Protein AF-B4QRB3-F1 (afdb_monomer_lite)

Organism: Drosophila simulans (NCBI:txid7240)

Foldseek 3Di:
DDDPVVVVVDDDDPDLVVVCVVDPQCPDAVVSRHDHHPVVVVVVVVVVCVVCVVVVVVVVVDDDPCDVVVVVVVDPDPPCVVVPPPDPDDDDDDD

Secondary structure (DSSP, 8-state):
---HHHHTT----SSHHHHTTTS-GGGSBGGGTSSB-HHHHHHHHHHHHHHHHHHHHHTTS------GGGHHHHS--GGGGGGG-----------

InterPro domains:
  IPR001251 CRAL-TRIO lipid binding domain [PF00650] (1-34)
  IPR036865 CRAL-TRIO lipid binding domain superfamily [G3DSA:3.40.525.10] (1-28)
  IPR036865 CRAL-TRIO lipid binding domain superfamily [SSF52087] (1-64)

pLDDT: mean 77.41, std 15.71, range [48.12, 95.94]

Structure (mmCIF, N/CA/C/O backbone):
data_AF-B4QRB3-F1
#
_entry.id   AF-B4QRB3-F1
#
loop_
_atom_site.group_PDB
_atom_site.id
_atom_site.type_symbol
_atom_site.label_atom_id
_atom_site.label_alt_id
_atom_site.label_comp_id
_atom_site.label_asym_id
_atom_site.label_entity_id
_atom_site.label_seq_id
_atom_site.pdbx_PDB_ins_code
_atom_site.Cartn_x
_atom_site.Cartn_y
_atom_site.Cartn_z
_atom_site.occupancy
_atom_site.B_iso_or_equiv
_atom_site.auth_seq_id
_atom_site.auth_comp_id
_atom_site.auth_asym_id
_atom_site.auth_atom_id
_atom_site.pdbx_PDB_model_num
ATOM 1 N N . MET A 1 1 ? 20.007 -1.043 14.881 1.00 73.12 1 MET A N 1
ATOM 2 C CA . MET A 1 1 ? 19.210 -0.192 15.799 1.00 73.12 1 MET A CA 1
ATOM 3 C C . MET A 1 1 ? 18.437 0.818 14.961 1.00 73.12 1 MET A C 1
ATOM 5 O O . MET A 1 1 ? 19.021 1.347 14.025 1.00 73.12 1 MET A O 1
ATOM 9 N N . LEU A 1 2 ? 17.140 1.035 15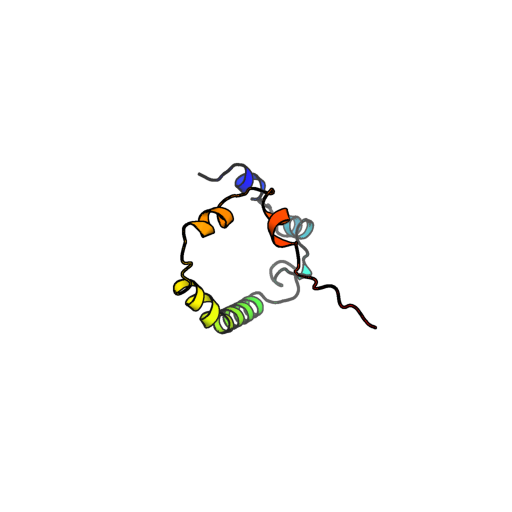.211 1.00 80.94 2 LEU A N 1
ATOM 10 C CA . LEU A 1 2 ? 16.330 1.962 14.401 1.00 80.94 2 LEU A CA 1
ATOM 11 C C . LEU A 1 2 ? 16.865 3.402 14.474 1.00 80.94 2 LEU A C 1
ATOM 13 O O . LEU A 1 2 ? 17.241 3.861 15.552 1.00 80.94 2 LEU A O 1
ATOM 17 N N . SER A 1 3 ? 16.822 4.126 13.352 1.00 91.75 3 SER A N 1
ATOM 18 C CA . SER A 1 3 ? 17.138 5.558 13.314 1.00 91.75 3 SER A CA 1
ATOM 19 C C . SER A 1 3 ? 16.078 6.387 14.044 1.00 91.75 3 SER A C 1
ATOM 21 O O . SER A 1 3 ? 14.901 6.019 14.084 1.00 91.75 3 SER A O 1
ATOM 23 N N . ASP A 1 4 ? 16.462 7.545 14.586 1.00 91.06 4 ASP A N 1
ATOM 24 C CA . ASP A 1 4 ? 15.533 8.400 15.343 1.00 91.06 4 ASP A CA 1
ATOM 25 C C . ASP A 1 4 ? 14.394 8.949 14.478 1.00 91.06 4 ASP A C 1
ATOM 27 O O . ASP A 1 4 ? 13.271 9.134 14.950 1.00 91.06 4 ASP A O 1
ATOM 31 N N . LYS A 1 5 ? 14.647 9.123 13.176 1.00 92.19 5 LYS A N 1
ATOM 32 C CA . LYS A 1 5 ? 13.616 9.467 12.191 1.00 92.19 5 LYS A CA 1
ATOM 33 C C . LYS A 1 5 ? 12.570 8.360 12.056 1.00 92.19 5 LYS A C 1
ATOM 35 O O . L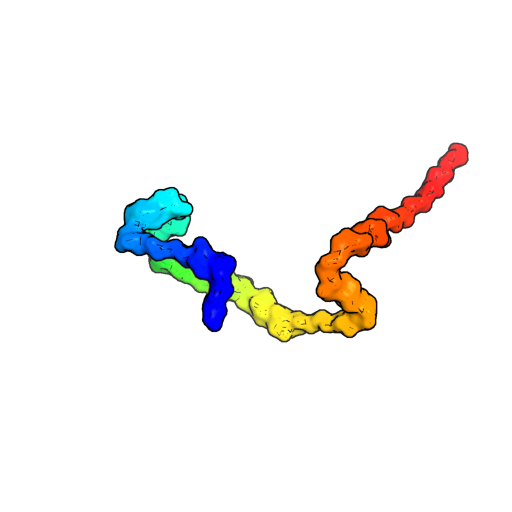YS A 1 5 ? 11.383 8.666 11.972 1.00 92.19 5 LYS A O 1
ATOM 40 N N . LEU A 1 6 ? 12.990 7.093 12.035 1.00 90.88 6 LEU A N 1
ATOM 41 C CA . LEU A 1 6 ? 12.074 5.961 11.908 1.00 90.88 6 LEU A CA 1
ATOM 42 C C . LEU A 1 6 ? 11.296 5.729 13.210 1.00 90.88 6 LEU A C 1
ATOM 44 O O . LEU A 1 6 ? 10.087 5.526 13.154 1.00 90.88 6 LEU A O 1
ATOM 48 N N . LYS A 1 7 ? 11.946 5.870 14.376 1.00 89.12 7 LYS A N 1
ATOM 49 C CA . LYS A 1 7 ? 11.283 5.777 15.690 1.00 89.12 7 LYS A CA 1
ATOM 50 C C . LYS A 1 7 ? 10.110 6.751 15.817 1.00 89.12 7 LYS A C 1
ATOM 52 O O . LYS A 1 7 ? 9.040 6.351 16.255 1.00 89.12 7 LYS A O 1
ATOM 57 N N . LYS A 1 8 ? 10.272 8.001 15.363 1.00 91.00 8 LYS A N 1
ATOM 58 C CA . LYS A 1 8 ? 9.203 9.022 15.388 1.00 91.00 8 LYS A CA 1
ATOM 59 C C . LYS A 1 8 ? 7.980 8.672 14.527 1.00 91.00 8 LYS A C 1
ATOM 61 O O . LYS A 1 8 ? 6.924 9.263 14.721 1.00 91.00 8 LYS A O 1
ATOM 66 N N . ARG A 1 9 ? 8.113 7.752 13.564 1.00 91.00 9 ARG A N 1
ATOM 67 C CA . ARG A 1 9 ? 7.027 7.335 12.656 1.00 91.00 9 ARG A CA 1
ATOM 68 C C . ARG A 1 9 ? 6.280 6.093 13.137 1.00 91.00 9 ARG A C 1
ATOM 70 O O . ARG A 1 9 ? 5.235 5.774 12.582 1.00 91.00 9 ARG A O 1
ATOM 77 N N . ILE A 1 10 ? 6.793 5.403 14.151 1.00 87.75 10 ILE A N 1
ATOM 78 C CA . ILE A 1 10 ? 6.113 4.263 14.760 1.00 87.75 10 ILE A CA 1
ATOM 79 C C . ILE A 1 10 ? 5.142 4.813 15.802 1.00 87.75 10 ILE A C 1
ATOM 81 O O . ILE A 1 10 ? 5.554 5.370 16.817 1.00 87.75 10 ILE A O 1
ATOM 85 N N . ILE A 1 11 ? 3.846 4.671 15.537 1.00 87.19 11 ILE A N 1
ATOM 86 C CA . ILE A 1 11 ? 2.784 5.118 16.439 1.00 87.19 11 ILE A CA 1
ATOM 87 C C . ILE A 1 11 ? 2.092 3.876 16.988 1.00 87.19 11 ILE A C 1
ATOM 89 O O . ILE A 1 11 ? 1.537 3.082 16.234 1.00 87.19 11 ILE A O 1
ATOM 93 N N . VAL A 1 12 ? 2.127 3.711 18.308 1.00 88.25 12 VAL A N 1
ATOM 94 C CA . VAL A 1 12 ? 1.443 2.614 18.997 1.00 88.25 12 VAL A CA 1
ATOM 95 C C . VAL A 1 12 ? 0.118 3.135 19.537 1.00 88.25 12 VAL A C 1
ATOM 97 O O . VAL A 1 12 ? 0.084 4.074 20.332 1.00 88.25 12 VAL A O 1
ATOM 100 N N . HIS A 1 13 ? -0.976 2.525 19.096 1.00 88.31 13 HIS A N 1
ATOM 101 C CA . HIS A 1 13 ? -2.325 2.845 19.550 1.00 88.31 13 HIS A CA 1
ATOM 102 C C . HIS A 1 13 ? -2.808 1.773 20.528 1.00 88.31 13 HIS A C 1
ATOM 104 O O . HIS A 1 13 ? -2.582 0.589 20.302 1.00 88.31 13 HIS A O 1
ATOM 110 N N . LYS A 1 14 ? -3.478 2.184 21.613 1.00 86.38 14 LYS A N 1
ATOM 111 C CA . LYS A 1 14 ? -4.013 1.245 22.614 1.00 86.38 14 LYS A CA 1
ATOM 112 C C . LYS A 1 14 ? -5.225 0.467 22.098 1.00 86.38 14 LYS A C 1
ATOM 114 O O . LYS A 1 14 ? -5.347 -0.709 22.395 1.00 86.38 14 LYS A O 1
ATOM 119 N N . ASN A 1 15 ? -6.089 1.132 21.327 1.00 85.19 15 ASN A N 1
ATOM 120 C CA . ASN A 1 15 ? -7.345 0.590 20.810 1.00 85.19 15 ASN A CA 1
ATOM 121 C C . ASN A 1 15 ? -7.559 1.022 19.353 1.00 85.19 15 ASN A C 1
ATOM 123 O O . ASN A 1 1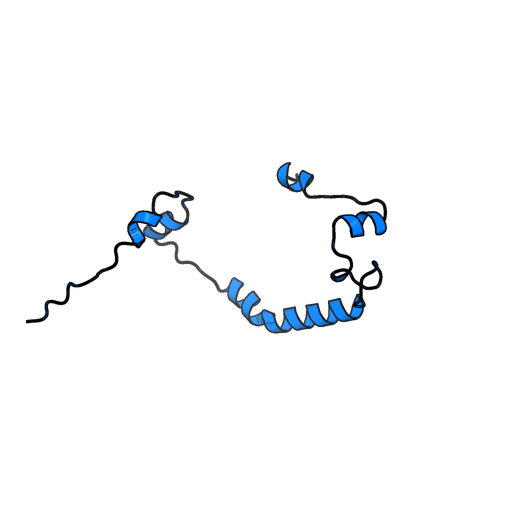5 ? -7.027 2.049 18.916 1.00 85.19 15 ASN A O 1
ATOM 127 N N . VAL A 1 16 ? -8.395 0.273 18.630 1.00 81.94 16 VAL A N 1
ATOM 128 C CA . VAL A 1 16 ? -8.730 0.520 17.215 1.00 81.94 16 VAL A CA 1
ATOM 129 C C . VAL A 1 16 ? -9.451 1.860 17.022 1.00 81.94 16 VAL A C 1
ATOM 131 O O . VAL A 1 16 ? -9.253 2.527 16.012 1.00 81.94 16 VAL A O 1
ATOM 134 N N . ASP A 1 17 ? -10.211 2.330 18.009 1.00 83.00 17 ASP A N 1
ATOM 135 C CA . ASP A 1 17 ? -10.914 3.617 17.904 1.00 83.00 17 ASP A CA 1
ATOM 136 C C . ASP A 1 17 ? -9.953 4.808 17.843 1.00 83.00 17 ASP A C 1
ATOM 138 O O . ASP A 1 17 ? -10.178 5.759 17.101 1.00 83.00 17 ASP A O 1
ATOM 142 N N . ILE A 1 18 ? -8.819 4.726 18.546 1.00 83.44 18 ILE A N 1
ATOM 143 C CA . ILE A 1 18 ? -7.772 5.754 18.482 1.00 83.44 18 ILE A CA 1
ATOM 144 C C . ILE A 1 18 ? -7.070 5.696 17.117 1.00 83.44 18 ILE A C 1
ATOM 146 O O . ILE A 1 18 ? -6.664 6.728 16.587 1.00 83.44 18 ILE A O 1
ATOM 150 N N . LEU A 1 19 ? -6.959 4.511 16.512 1.00 83.94 19 LEU A N 1
ATOM 151 C CA . LEU A 1 19 ? -6.384 4.344 15.177 1.00 83.94 19 LEU A CA 1
ATOM 152 C C . LEU A 1 19 ? -7.244 5.035 14.103 1.00 83.94 19 LEU A C 1
ATOM 154 O O . LEU A 1 19 ? -6.696 5.746 13.261 1.00 83.94 19 LEU A O 1
ATOM 158 N N . LYS A 1 20 ? -8.576 4.934 14.200 1.00 81.56 20 LYS A N 1
ATOM 159 C CA . LYS A 1 20 ? -9.538 5.604 13.298 1.00 81.56 20 LYS A CA 1
ATOM 160 C C . LYS A 1 20 ? -9.457 7.136 13.313 1.00 81.56 20 LYS A C 1
ATOM 162 O O . LYS A 1 20 ? -9.923 7.781 12.386 1.00 81.56 20 LYS A O 1
ATOM 167 N N . THR A 1 21 ? -8.867 7.740 14.349 1.00 84.12 21 THR A N 1
ATOM 168 C CA . THR A 1 21 ? -8.670 9.205 14.393 1.00 84.12 21 THR A CA 1
ATOM 169 C C . THR A 1 21 ? -7.498 9.679 13.536 1.00 84.12 21 THR A C 1
ATOM 171 O O . THR A 1 21 ? -7.447 10.844 13.153 1.00 84.12 21 THR A O 1
ATOM 174 N N . LYS A 1 22 ? -6.542 8.788 13.239 1.00 83.44 22 LYS A N 1
ATOM 175 C CA . LYS A 1 22 ? -5.368 9.091 12.408 1.00 83.44 22 LYS A CA 1
ATOM 176 C C . LYS A 1 22 ? -5.450 8.505 11.005 1.00 83.44 22 LYS A C 1
ATOM 178 O O . LYS A 1 22 ? -4.710 8.947 10.131 1.00 83.44 22 LYS A O 1
ATOM 183 N N . ILE A 1 23 ? -6.288 7.493 10.813 1.00 83.25 23 ILE A N 1
ATOM 184 C CA . ILE A 1 23 ? -6.432 6.756 9.563 1.00 83.25 23 ILE A CA 1
ATOM 185 C C . ILE A 1 23 ? -7.906 6.753 9.187 1.00 83.25 23 ILE A C 1
ATOM 187 O O . ILE A 1 23 ? -8.746 6.435 10.025 1.00 83.25 23 ILE A O 1
ATOM 191 N N . ASP A 1 24 ? -8.200 7.080 7.929 1.00 83.62 24 ASP A N 1
ATOM 192 C CA . ASP A 1 24 ? -9.557 7.028 7.392 1.00 83.62 24 ASP A CA 1
ATOM 193 C C . ASP A 1 24 ? -10.148 5.612 7.567 1.00 83.62 24 ASP A C 1
ATOM 195 O O . ASP A 1 24 ? -9.579 4.639 7.063 1.00 83.62 24 ASP A O 1
ATOM 199 N N . PRO A 1 25 ? -11.281 5.455 8.272 1.00 81.44 25 PRO A N 1
ATOM 200 C CA . PRO A 1 25 ? -11.926 4.159 8.438 1.00 81.44 25 PRO A CA 1
ATOM 201 C C . PRO A 1 25 ? -12.299 3.481 7.116 1.00 81.44 25 PRO A C 1
ATOM 203 O O . PRO A 1 25 ? -12.334 2.256 7.064 1.00 81.44 25 PRO A O 1
ATOM 206 N N . ALA A 1 26 ? -12.543 4.237 6.039 1.00 81.75 26 ALA A N 1
ATOM 207 C CA . ALA A 1 26 ? -12.958 3.678 4.753 1.00 81.75 26 ALA A CA 1
ATOM 208 C C . ALA A 1 26 ? -11.889 2.786 4.101 1.00 81.75 26 ALA A C 1
ATOM 210 O O . ALA A 1 26 ? -12.231 1.862 3.363 1.00 81.75 26 ALA A O 1
ATOM 211 N N . ILE A 1 27 ? -10.605 3.036 4.384 1.00 84.12 27 ILE A N 1
ATOM 212 C CA . ILE A 1 27 ? -9.503 2.215 3.862 1.00 84.12 27 ILE A CA 1
ATOM 213 C C . ILE A 1 27 ? -9.210 0.992 4.733 1.00 84.12 27 ILE A C 1
ATOM 215 O O . ILE A 1 27 ? -8.421 0.130 4.341 1.00 84.12 27 ILE A O 1
ATOM 219 N N . LEU A 1 28 ? -9.799 0.930 5.930 1.00 84.75 28 LEU A N 1
ATOM 220 C CA . LEU A 1 28 ? -9.610 -0.188 6.836 1.00 84.75 28 LEU A CA 1
ATOM 221 C C . LEU A 1 28 ? -10.484 -1.374 6.414 1.00 84.75 28 LEU A C 1
ATOM 223 O O . LEU A 1 28 ? -11.545 -1.209 5.808 1.00 84.75 28 LEU A O 1
ATOM 227 N N . PRO A 1 29 ? -10.078 -2.592 6.780 1.00 87.69 29 PRO A N 1
ATOM 228 C CA . PRO A 1 29 ? -10.964 -3.731 6.674 1.00 87.69 29 PRO A CA 1
ATOM 229 C C . PRO A 1 29 ? -12.177 -3.622 7.607 1.00 87.69 29 PRO A C 1
ATOM 231 O O . PRO A 1 29 ? -12.150 -2.924 8.628 1.00 87.69 29 PRO A O 1
ATOM 234 N N . LYS A 1 30 ? -13.234 -4.367 7.291 1.00 86.62 30 LYS A N 1
ATOM 235 C CA . LYS A 1 30 ? -14.500 -4.409 8.034 1.00 86.62 30 LYS A CA 1
ATOM 236 C C . LYS A 1 30 ? -14.307 -4.725 9.518 1.00 86.62 30 LYS A C 1
ATOM 238 O O . LYS A 1 30 ? -14.919 -4.105 10.380 1.00 86.62 30 LYS A O 1
ATOM 243 N N . GLU A 1 31 ? -13.395 -5.634 9.818 1.00 84.31 31 GLU A N 1
ATOM 244 C CA . GLU A 1 31 ? -13.023 -6.105 11.150 1.00 84.31 31 GLU A CA 1
ATOM 245 C C . GLU A 1 31 ? -12.407 -4.993 12.018 1.00 84.31 31 GLU A C 1
ATOM 247 O O . GLU A 1 31 ? -12.455 -5.061 13.244 1.00 84.31 31 GLU A O 1
ATOM 252 N N . TYR A 1 32 ? -11.887 -3.933 11.393 1.00 82.31 32 TYR A N 1
ATOM 253 C CA . TYR A 1 32 ? -11.331 -2.755 12.062 1.00 82.31 32 TYR A CA 1
ATOM 254 C C . TYR A 1 32 ? -12.214 -1.506 11.911 1.00 82.31 32 TYR A C 1
ATOM 256 O O . TYR A 1 32 ? -11.823 -0.415 12.328 1.00 82.31 32 TYR A O 1
ATOM 264 N N . GLY A 1 33 ? -13.432 -1.660 11.383 1.00 80.25 33 GLY A N 1
ATOM 265 C CA . GLY A 1 33 ? -14.425 -0.594 11.251 1.00 80.25 33 GLY A CA 1
ATOM 266 C C . GLY A 1 33 ? -14.471 0.101 9.893 1.00 80.25 33 GLY A C 1
ATOM 267 O O . GLY A 1 33 ? -15.011 1.202 9.824 1.00 80.25 33 GLY A O 1
ATOM 268 N N . GLY A 1 34 ? -13.922 -0.516 8.845 1.00 84.62 34 GLY A N 1
ATOM 269 C CA . G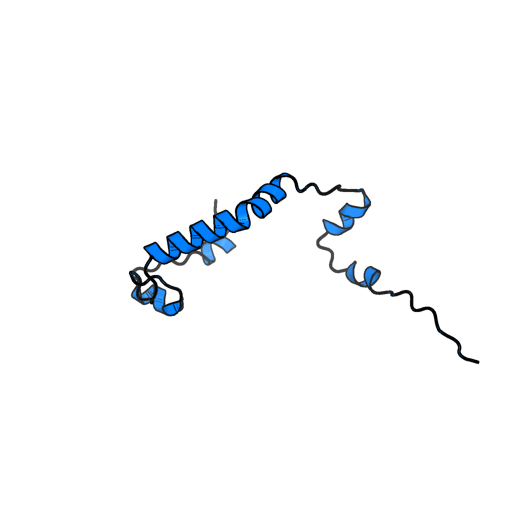LY A 1 34 ? -14.177 -0.107 7.466 1.00 84.62 34 GLY A CA 1
ATOM 270 C C . GLY A 1 34 ? -15.279 -0.920 6.793 1.00 84.62 34 GLY A C 1
ATOM 271 O O . GLY A 1 34 ? -16.185 -1.437 7.450 1.00 84.62 34 GLY A O 1
ATOM 272 N N . THR A 1 35 ? -15.224 -1.023 5.466 1.00 83.38 35 THR A N 1
ATOM 273 C CA . THR A 1 35 ? -16.335 -1.559 4.657 1.00 83.38 35 THR A CA 1
ATOM 274 C C . THR A 1 35 ? -16.038 -2.917 4.024 1.00 83.38 35 THR A C 1
ATOM 276 O O . THR A 1 35 ? -16.940 -3.749 3.920 1.00 83.38 35 THR A O 1
ATOM 279 N N . VAL A 1 36 ? -14.785 -3.171 3.634 1.00 84.31 36 VAL A N 1
ATOM 280 C CA . VAL A 1 36 ? -14.387 -4.371 2.879 1.00 84.31 36 VAL A CA 1
ATOM 281 C C . VAL A 1 36 ? -13.842 -5.453 3.820 1.00 84.31 36 VAL A C 1
ATOM 283 O O . VAL A 1 36 ? -12.977 -5.145 4.637 1.00 84.31 36 VAL A O 1
ATOM 286 N N . PRO A 1 37 ? -14.291 -6.717 3.733 1.00 88.31 37 PRO A N 1
ATOM 287 C CA . PRO A 1 37 ? -13.735 -7.811 4.535 1.00 88.31 37 PRO A CA 1
ATOM 288 C C . PRO A 1 37 ? -12.230 -8.026 4.310 1.00 88.31 37 PRO A C 1
ATOM 290 O O . PRO A 1 37 ? -11.740 -7.906 3.182 1.00 88.31 37 PRO A O 1
ATOM 293 N N . ILE A 1 38 ? -11.493 -8.431 5.355 1.00 88.25 38 ILE A N 1
ATOM 294 C CA . ILE A 1 38 ? -10.052 -8.750 5.242 1.00 88.25 38 ILE A CA 1
ATOM 295 C C . ILE A 1 38 ? -9.794 -9.805 4.158 1.00 88.25 38 ILE A C 1
ATOM 297 O O . ILE A 1 38 ? -8.842 -9.679 3.386 1.00 88.25 38 ILE A O 1
ATOM 301 N N . ALA A 1 39 ? -10.630 -10.844 4.090 1.00 89.31 39 ALA A N 1
ATOM 302 C CA . ALA A 1 39 ? -10.457 -11.948 3.147 1.00 89.31 39 ALA A CA 1
ATOM 303 C C . ALA A 1 39 ? -10.443 -11.468 1.686 1.00 89.31 39 ALA A C 1
ATOM 305 O O . ALA A 1 39 ? -9.565 -11.864 0.913 1.00 89.31 39 ALA A O 1
ATOM 306 N N . ASP A 1 40 ? -11.353 -10.556 1.339 1.00 88.94 40 ASP A N 1
ATOM 307 C CA . ASP A 1 40 ? -11.466 -9.996 -0.007 1.00 88.94 40 ASP A CA 1
ATOM 308 C C . ASP A 1 40 ? -10.274 -9.094 -0.329 1.00 88.94 40 ASP A C 1
ATOM 310 O O . ASP A 1 40 ? -9.711 -9.169 -1.423 1.00 88.94 40 ASP A O 1
ATOM 314 N N . MET A 1 41 ? -9.822 -8.295 0.643 1.00 88.50 41 MET A N 1
ATOM 315 C CA . MET A 1 41 ? -8.636 -7.452 0.488 1.00 88.50 41 MET A CA 1
ATOM 316 C C . MET A 1 41 ? -7.375 -8.296 0.243 1.00 88.50 41 MET A C 1
ATOM 318 O O . MET A 1 41 ? -6.568 -7.975 -0.632 1.00 88.50 41 MET A O 1
ATOM 322 N N . ILE A 1 42 ? -7.224 -9.417 0.959 1.00 91.19 42 ILE A N 1
ATOM 323 C CA . ILE A 1 42 ? -6.117 -10.364 0.764 1.00 91.19 42 ILE A CA 1
ATOM 324 C C . ILE A 1 42 ? -6.200 -11.026 -0.614 1.00 91.19 42 ILE A C 1
ATOM 326 O O . ILE A 1 42 ? -5.178 -11.149 -1.293 1.00 91.19 42 ILE A O 1
ATOM 330 N N . ALA A 1 43 ? -7.388 -11.460 -1.039 1.00 93.75 43 ALA A N 1
ATOM 331 C CA . ALA A 1 43 ? -7.582 -12.084 -2.345 1.00 93.75 43 ALA A CA 1
ATOM 332 C C . ALA A 1 43 ? -7.215 -11.120 -3.487 1.00 93.75 43 ALA A C 1
ATOM 334 O O . ALA A 1 43 ? -6.414 -11.470 -4.358 1.00 93.75 43 ALA A O 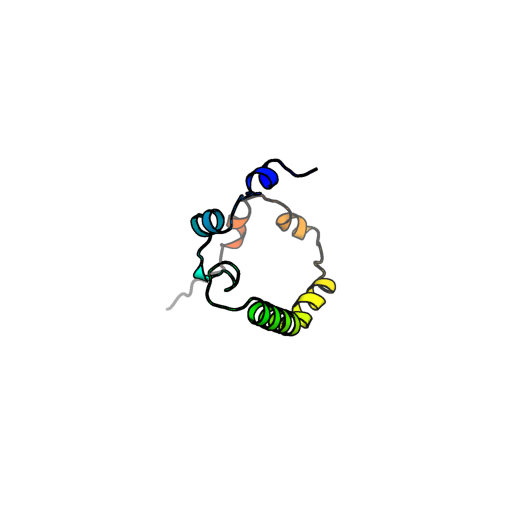1
ATOM 335 N N . GLN A 1 44 ? -7.707 -9.878 -3.428 1.00 92.44 44 GLN A N 1
ATOM 336 C CA . GLN A 1 44 ? -7.372 -8.827 -4.392 1.00 92.44 44 GLN A CA 1
ATOM 337 C C . GLN A 1 44 ? -5.874 -8.504 -4.387 1.00 92.44 44 GLN A C 1
ATOM 339 O O . GLN A 1 44 ? -5.260 -8.353 -5.445 1.00 92.44 44 GLN A O 1
ATOM 344 N N . PHE A 1 45 ? -5.252 -8.442 -3.207 1.00 93.19 45 PHE A N 1
ATOM 345 C CA . PHE A 1 45 ? -3.818 -8.198 -3.096 1.00 93.19 45 PHE A CA 1
ATOM 346 C C . PHE A 1 45 ? -2.993 -9.323 -3.734 1.00 93.19 45 PHE A C 1
ATOM 348 O O . PHE A 1 45 ? -2.069 -9.048 -4.500 1.00 93.19 45 PHE A O 1
ATOM 355 N N . LYS A 1 46 ? -3.361 -10.591 -3.503 1.00 94.50 46 LYS A N 1
ATOM 356 C CA . LYS A 1 46 ? -2.725 -11.748 -4.154 1.00 94.50 46 LYS A CA 1
ATOM 357 C C . LYS A 1 46 ? -2.856 -11.684 -5.675 1.00 94.50 46 LYS A C 1
ATOM 359 O O . LYS A 1 46 ? -1.865 -11.890 -6.372 1.00 94.50 46 LYS A O 1
ATOM 364 N N . GLN A 1 47 ? -4.038 -11.350 -6.188 1.00 95.88 47 GLN A N 1
ATOM 365 C CA . GLN A 1 47 ? -4.257 -11.193 -7.626 1.00 95.88 47 GLN A CA 1
ATOM 366 C C . GLN A 1 47 ? -3.385 -10.071 -8.211 1.00 95.88 47 GLN A C 1
ATOM 368 O O . GLN A 1 47 ? -2.728 -10.265 -9.234 1.00 95.88 47 GLN A O 1
ATOM 373 N N . LYS A 1 48 ? -3.303 -8.920 -7.533 1.00 94.44 48 LYS A N 1
ATOM 374 C CA . LYS A 1 48 ? -2.437 -7.802 -7.937 1.00 94.44 48 LYS A CA 1
ATOM 375 C C . LYS A 1 48 ? -0.960 -8.204 -7.965 1.00 94.44 48 LYS A C 1
ATOM 377 O O . LYS A 1 48 ? -0.246 -7.836 -8.897 1.00 94.44 48 LYS A O 1
ATOM 382 N N . LEU A 1 49 ? -0.500 -8.977 -6.979 1.00 93.94 49 LEU A N 1
ATOM 383 C CA . LEU A 1 49 ? 0.867 -9.505 -6.954 1.00 93.94 49 LEU A CA 1
ATOM 384 C C . LEU A 1 49 ? 1.131 -10.471 -8.111 1.00 93.94 49 LEU A C 1
ATOM 386 O O . LEU A 1 49 ? 2.182 -10.384 -8.737 1.00 93.94 49 LEU A O 1
ATOM 390 N N . GLN A 1 50 ? 0.184 -11.353 -8.432 1.00 95.19 50 GLN A N 1
ATOM 391 C CA . GLN A 1 50 ? 0.310 -12.256 -9.578 1.00 95.19 50 GLN A CA 1
ATOM 392 C C . GLN A 1 50 ? 0.414 -11.482 -10.897 1.00 95.19 50 GLN A C 1
ATOM 394 O O . GLN A 1 50 ? 1.311 -11.755 -11.689 1.00 95.19 50 GLN A O 1
ATOM 399 N N . GLN A 1 51 ? -0.429 -10.464 -11.097 1.00 95.94 51 GLN A N 1
ATOM 400 C CA . GLN A 1 51 ? -0.383 -9.601 -12.284 1.00 95.94 51 GLN A CA 1
ATOM 401 C C . GLN A 1 51 ? 0.942 -8.839 -12.412 1.00 95.94 51 GLN A C 1
ATOM 403 O O . GLN A 1 51 ? 1.433 -8.621 -13.516 1.00 95.94 51 GLN A O 1
ATOM 408 N N . ARG A 1 52 ? 1.536 -8.424 -11.286 1.00 93.31 52 ARG A N 1
ATOM 409 C CA . ARG A 1 52 ? 2.808 -7.686 -11.258 1.00 93.31 52 ARG A CA 1
ATOM 410 C C . ARG A 1 52 ? 4.038 -8.584 -11.168 1.00 93.31 52 ARG A C 1
ATOM 412 O O . ARG A 1 52 ? 5.146 -8.061 -11.223 1.00 93.31 52 ARG A O 1
ATOM 419 N N . ARG A 1 53 ? 3.873 -9.907 -11.076 1.00 93.50 53 ARG A N 1
ATOM 420 C CA . ARG A 1 53 ? 4.975 -10.859 -10.889 1.00 93.50 53 ARG A CA 1
ATOM 421 C C . ARG A 1 53 ? 6.065 -10.696 -11.944 1.00 93.50 53 ARG A C 1
ATOM 423 O O . ARG A 1 53 ? 7.230 -10.642 -11.581 1.00 93.50 53 ARG A O 1
ATOM 430 N N . ALA A 1 54 ? 5.687 -10.583 -13.216 1.00 92.81 54 ALA A N 1
ATOM 431 C CA . ALA A 1 54 ? 6.647 -10.410 -14.305 1.00 92.81 54 ALA A CA 1
ATOM 432 C C . ALA A 1 54 ? 7.471 -9.122 -14.149 1.00 92.81 54 ALA A C 1
ATOM 434 O O . ALA A 1 54 ? 8.685 -9.158 -14.284 1.00 92.81 54 ALA A O 1
ATOM 435 N N . ALA A 1 55 ? 6.825 -8.007 -13.791 1.00 91.62 55 ALA A N 1
ATOM 436 C CA . ALA A 1 55 ? 7.512 -6.738 -13.559 1.00 91.62 55 ALA A CA 1
ATOM 437 C C . ALA A 1 55 ? 8.449 -6.797 -12.346 1.00 91.62 55 ALA A C 1
ATOM 439 O O . ALA A 1 55 ? 9.519 -6.212 -12.391 1.00 91.62 55 ALA A O 1
ATOM 440 N N . ILE A 1 56 ? 8.056 -7.501 -11.279 1.00 92.50 56 ILE A N 1
ATOM 441 C CA . ILE A 1 56 ? 8.905 -7.689 -10.095 1.00 92.50 56 ILE A CA 1
ATOM 442 C C . ILE A 1 56 ? 10.128 -8.545 -10.443 1.00 92.50 56 ILE A C 1
ATOM 444 O O . ILE A 1 56 ? 11.227 -8.168 -10.072 1.00 92.50 56 ILE A O 1
ATOM 448 N N . LEU A 1 57 ? 9.954 -9.647 -11.180 1.00 93.25 57 LEU A N 1
ATOM 449 C CA . LEU A 1 57 ? 11.073 -10.497 -11.609 1.00 93.25 57 LEU A CA 1
ATOM 450 C C . LEU A 1 57 ? 12.019 -9.764 -12.566 1.00 93.25 57 LEU A C 1
ATOM 452 O O . LEU A 1 57 ? 13.226 -9.910 -12.458 1.00 93.25 57 LEU A O 1
ATOM 456 N N . ALA A 1 58 ? 11.490 -8.915 -13.448 1.00 91.25 58 ALA A N 1
ATOM 457 C CA . ALA A 1 58 ? 12.315 -8.099 -14.335 1.00 91.25 58 ALA A CA 1
ATOM 458 C C . ALA A 1 58 ? 13.210 -7.090 -13.586 1.00 91.25 58 ALA A C 1
ATOM 460 O O . ALA A 1 58 ? 14.180 -6.608 -14.164 1.00 91.25 58 ALA A O 1
ATOM 461 N N . LEU A 1 59 ? 12.908 -6.759 -12.320 1.00 89.88 59 LEU A N 1
ATOM 462 C CA . LEU A 1 59 ? 13.800 -5.937 -11.493 1.00 89.88 59 LEU A CA 1
ATOM 463 C C . LEU A 1 59 ? 15.079 -6.687 -11.104 1.00 89.88 59 LEU A C 1
ATOM 465 O O . LEU A 1 59 ? 16.091 -6.030 -10.886 1.00 89.88 59 LEU A O 1
ATOM 469 N N . ASP A 1 60 ? 15.050 -8.022 -11.041 1.00 88.69 60 ASP A N 1
ATOM 470 C CA . ASP A 1 60 ? 16.242 -8.828 -10.747 1.00 88.69 60 ASP A CA 1
ATOM 471 C C . ASP A 1 60 ? 17.229 -8.798 -11.927 1.00 88.69 60 ASP A C 1
ATOM 473 O O . ASP A 1 60 ? 18.442 -8.776 -11.728 1.00 88.69 60 ASP A O 1
ATOM 477 N N . ASP A 1 61 ? 16.702 -8.721 -13.152 1.00 86.00 61 ASP A N 1
ATOM 478 C CA . ASP A 1 61 ? 17.486 -8.619 -14.389 1.00 86.00 61 ASP A CA 1
ATOM 479 C C . ASP A 1 61 ? 17.897 -7.168 -14.719 1.00 86.00 61 ASP A C 1
ATOM 481 O O . ASP A 1 61 ? 18.634 -6.917 -15.677 1.00 86.00 61 ASP A O 1
ATOM 485 N N . MET A 1 62 ? 17.413 -6.183 -13.952 1.00 84.00 62 MET A N 1
ATOM 486 C CA . MET A 1 62 ? 17.693 -4.772 -14.194 1.00 84.00 62 MET A CA 1
ATOM 487 C C . MET A 1 62 ? 19.134 -4.436 -13.796 1.00 84.00 62 MET A C 1
ATOM 489 O O . MET A 1 62 ? 19.446 -4.202 -12.630 1.00 84.00 62 MET A O 1
ATOM 493 N N . GLN A 1 63 ? 20.006 -4.337 -14.795 1.00 81.31 63 GLN A N 1
ATOM 494 C CA . GLN A 1 63 ? 21.371 -3.845 -14.641 1.00 81.31 63 GLN A CA 1
ATOM 495 C C . GLN A 1 63 ? 21.498 -2.410 -15.159 1.00 81.31 63 GLN A C 1
ATOM 497 O O . GLN A 1 63 ? 20.992 -2.066 -16.227 1.00 81.31 63 GLN A O 1
ATOM 502 N N . ILE A 1 64 ? 22.193 -1.570 -14.395 1.00 78.38 64 ILE A N 1
ATOM 503 C CA . ILE A 1 64 ? 22.578 -0.224 -14.820 1.00 78.38 64 ILE A CA 1
ATOM 504 C C . ILE A 1 64 ? 24.071 -0.270 -15.115 1.00 78.38 64 ILE A C 1
ATOM 506 O O . ILE A 1 64 ? 24.875 -0.535 -14.220 1.00 78.38 64 ILE A O 1
ATOM 510 N N . GLU A 1 65 ? 24.445 -0.011 -16.365 1.00 74.06 65 GLU A N 1
ATOM 511 C CA . GLU A 1 65 ? 25.846 0.193 -16.711 1.00 74.06 65 GLU A CA 1
ATOM 512 C C . GLU A 1 65 ? 26.303 1.531 -16.133 1.00 74.06 65 GLU A C 1
ATOM 514 O O . GLU A 1 65 ? 25.941 2.606 -16.613 1.00 74.06 65 GLU A O 1
ATOM 519 N N . VAL A 1 66 ? 27.091 1.467 -15.062 1.00 71.38 66 VAL A N 1
ATOM 520 C CA . VAL A 1 66 ? 27.709 2.655 -14.476 1.00 71.38 66 VAL A CA 1
ATOM 521 C C . VAL A 1 66 ? 28.919 3.020 -15.334 1.00 71.38 66 VAL A C 1
ATOM 523 O O . VAL A 1 66 ? 30.044 2.591 -15.080 1.00 71.38 66 VAL A O 1
ATOM 526 N N . THR A 1 67 ? 28.686 3.784 -16.400 1.00 71.25 67 THR A N 1
ATOM 527 C CA . THR A 1 67 ? 29.764 4.444 -17.144 1.00 71.25 67 THR A CA 1
ATOM 528 C C . THR A 1 67 ? 30.383 5.549 -16.286 1.00 71.25 67 THR A C 1
ATOM 530 O O . THR A 1 67 ? 29.794 6.003 -15.305 1.00 71.25 67 THR A O 1
ATOM 533 N N . LYS A 1 68 ? 31.595 6.004 -16.626 1.00 61.53 68 LYS A N 1
ATOM 534 C CA . LYS A 1 68 ? 32.277 7.076 -15.873 1.00 61.53 68 LYS A CA 1
ATOM 535 C C . LYS A 1 68 ? 31.446 8.369 -15.794 1.00 61.53 68 LYS A C 1
ATOM 537 O O . LYS A 1 68 ? 31.569 9.094 -14.815 1.00 61.53 68 LYS A O 1
ATOM 542 N N . ASP A 1 69 ? 30.546 8.580 -16.753 1.00 58.22 69 ASP A N 1
ATOM 543 C CA . ASP A 1 69 ? 29.616 9.714 -16.806 1.00 58.22 69 ASP A CA 1
ATOM 544 C C . ASP A 1 69 ? 28.353 9.495 -15.945 1.00 58.22 69 ASP A C 1
ATOM 546 O O . ASP A 1 69 ? 27.681 10.448 -15.557 1.00 58.22 69 ASP A O 1
ATOM 550 N N . ALA A 1 70 ? 28.044 8.246 -15.568 1.00 55.62 70 ALA A N 1
ATOM 551 C CA . ALA A 1 70 ? 26.944 7.911 -14.660 1.00 55.62 70 ALA A CA 1
ATOM 552 C C . ALA A 1 70 ? 27.234 8.293 -13.194 1.00 55.62 70 ALA A C 1
ATOM 554 O O . ALA A 1 70 ? 26.316 8.341 -12.374 1.00 55.62 70 ALA A O 1
ATOM 555 N N . ALA A 1 71 ? 28.488 8.620 -12.858 1.00 54.69 71 ALA A N 1
ATOM 556 C CA . ALA A 1 71 ? 28.850 9.190 -11.560 1.00 54.69 71 ALA A CA 1
ATOM 557 C C . ALA A 1 71 ? 28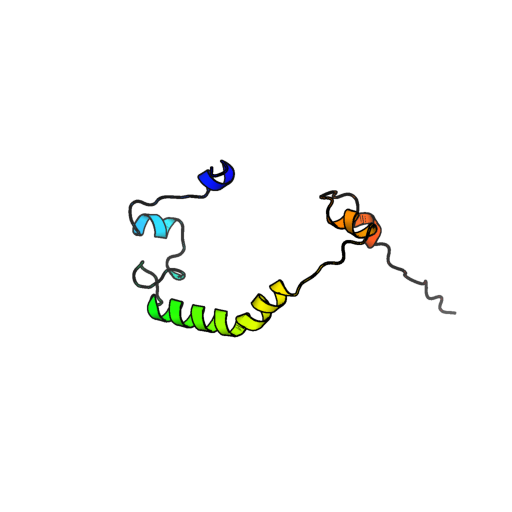.132 10.527 -11.287 1.00 54.69 71 ALA A C 1
ATOM 559 O O . ALA A 1 71 ? 27.849 10.834 -10.128 1.00 54.69 71 ALA A O 1
ATOM 560 N N . ASN A 1 72 ? 27.751 11.264 -12.338 1.00 53.97 72 ASN A N 1
ATOM 561 C CA . ASN A 1 72 ? 26.986 12.508 -12.222 1.00 53.97 72 ASN A CA 1
ATOM 562 C C . ASN A 1 72 ? 25.543 12.261 -11.743 1.00 53.97 72 ASN A C 1
ATOM 564 O O . ASN A 1 72 ? 24.979 13.090 -11.040 1.00 53.97 72 ASN A O 1
ATOM 568 N N . PHE A 1 73 ? 24.965 11.084 -12.020 1.00 53.19 73 PHE A N 1
ATOM 569 C CA . PHE A 1 73 ? 23.631 10.699 -11.529 1.00 53.19 73 PHE A CA 1
ATOM 570 C C . PHE A 1 73 ? 23.638 10.184 -10.082 1.00 53.19 73 PHE A C 1
ATOM 572 O O . PHE A 1 73 ? 22.596 10.147 -9.430 1.00 53.19 73 PHE A O 1
ATOM 579 N N . ALA A 1 74 ? 24.800 9.767 -9.572 1.00 53.31 74 ALA A N 1
ATOM 580 C CA . ALA A 1 74 ? 24.965 9.322 -8.189 1.00 53.31 74 ALA A CA 1
ATOM 581 C C . ALA A 1 74 ? 25.200 10.492 -7.210 1.00 53.31 74 ALA A C 1
ATOM 583 O O . ALA A 1 74 ? 25.113 10.309 -5.991 1.00 53.31 74 ALA A O 1
ATOM 584 N N . GLY A 1 75 ? 25.492 11.689 -7.730 1.00 50.78 75 GLY A N 1
ATOM 585 C CA . GLY A 1 75 ? 25.659 12.912 -6.956 1.00 50.78 75 GLY A CA 1
ATOM 586 C C . GLY A 1 75 ? 24.314 13.573 -6.667 1.00 50.78 75 GLY A C 1
ATOM 587 O O . GLY A 1 75 ? 23.598 13.971 -7.577 1.00 50.78 75 GLY A O 1
ATOM 588 N N . ASN A 1 76 ? 23.974 13.741 -5.388 1.00 52.00 76 ASN A N 1
ATOM 589 C CA . ASN A 1 76 ? 22.901 14.642 -4.954 1.00 52.00 76 ASN A CA 1
ATOM 590 C C . ASN A 1 76 ? 23.336 16.109 -5.133 1.00 52.00 76 ASN A C 1
ATOM 592 O O . ASN A 1 76 ? 23.355 16.849 -4.150 1.00 52.00 76 ASN A O 1
ATOM 596 N N . ASP A 1 77 ? 23.742 16.522 -6.335 1.00 50.56 77 ASP A N 1
ATOM 597 C CA . ASP A 1 77 ? 24.126 17.908 -6.585 1.00 50.56 77 ASP A CA 1
ATOM 598 C C . ASP A 1 77 ? 23.109 18.577 -7.510 1.00 50.56 77 ASP A C 1
ATOM 600 O O . ASP A 1 77 ? 22.955 18.258 -8.685 1.00 50.56 77 ASP A O 1
ATOM 604 N N . ILE A 1 78 ? 22.356 19.500 -6.916 1.00 51.81 78 ILE A N 1
ATOM 605 C CA . ILE A 1 78 ? 21.226 20.236 -7.503 1.00 51.81 78 ILE A CA 1
ATOM 606 C C . ILE A 1 78 ? 21.682 21.144 -8.671 1.00 51.81 78 ILE A C 1
ATOM 608 O O . ILE A 1 78 ? 20.849 21.696 -9.386 1.00 51.81 78 ILE A O 1
ATOM 612 N N . GLY A 1 79 ? 22.995 21.279 -8.891 1.00 51.69 79 GLY A N 1
ATOM 613 C CA . GLY A 1 79 ? 23.597 22.158 -9.893 1.00 51.69 79 GLY A CA 1
ATOM 614 C C . GLY A 1 79 ? 23.524 21.685 -11.349 1.00 51.69 79 GLY A C 1
ATOM 615 O O . GLY A 1 79 ? 23.680 22.520 -12.233 1.00 51.69 79 GLY A O 1
ATOM 616 N N . ASP A 1 80 ? 23.260 20.403 -11.629 1.00 48.12 80 ASP A N 1
ATOM 617 C CA . ASP A 1 80 ? 23.392 19.853 -12.997 1.00 48.12 80 ASP A CA 1
ATOM 618 C C . ASP A 1 80 ? 22.077 19.851 -13.813 1.00 48.12 80 ASP A C 1
ATOM 620 O O . ASP A 1 80 ? 22.050 19.518 -14.997 1.00 48.12 80 ASP A O 1
ATOM 624 N N . ILE A 1 81 ? 20.957 20.276 -13.209 1.00 50.28 81 ILE A N 1
ATOM 625 C CA . ILE A 1 81 ? 19.660 20.406 -13.907 1.00 50.28 81 ILE A CA 1
ATOM 626 C C . ILE A 1 81 ? 19.699 21.528 -14.965 1.00 50.28 81 ILE A C 1
ATOM 628 O O . ILE A 1 81 ? 18.951 21.480 -15.942 1.00 50.28 81 ILE A O 1
ATOM 632 N N . ASP A 1 82 ? 20.597 22.506 -14.818 1.00 49.25 82 ASP A N 1
ATOM 633 C CA . ASP A 1 82 ? 20.727 23.640 -15.743 1.00 49.25 82 ASP A CA 1
ATOM 634 C C . ASP A 1 82 ? 21.393 23.255 -17.082 1.00 49.25 82 ASP A C 1
ATOM 636 O O . ASP A 1 82 ? 21.135 23.866 -18.118 1.00 49.25 82 ASP A O 1
ATOM 640 N N . ALA A 1 83 ? 22.185 22.177 -17.113 1.00 54.03 83 ALA A N 1
ATOM 641 C CA . ALA A 1 83 ? 22.902 21.752 -18.318 1.00 54.03 83 ALA A CA 1
ATOM 642 C C . ALA A 1 83 ? 22.022 20.986 -19.331 1.00 54.03 83 ALA A C 1
ATOM 644 O O . ALA A 1 83 ? 22.371 20.885 -20.508 1.00 54.03 83 ALA A O 1
ATOM 645 N N . GLY A 1 84 ? 20.868 20.457 -18.902 1.00 52.12 84 GLY A N 1
ATOM 646 C CA . GLY A 1 84 ? 19.999 19.595 -19.718 1.00 52.12 84 GLY A CA 1
ATOM 647 C C . GLY A 1 84 ? 18.858 20.300 -20.465 1.00 52.12 84 GLY A C 1
ATOM 648 O O . GLY A 1 84 ? 18.137 19.647 -21.219 1.00 52.12 84 GLY A O 1
ATOM 649 N N . VAL A 1 85 ? 18.665 21.611 -20.264 1.00 50.00 85 VAL A N 1
ATOM 650 C CA . VAL A 1 85 ? 17.494 22.368 -20.769 1.00 50.00 85 VAL A CA 1
ATOM 651 C C . VAL A 1 85 ? 17.806 23.236 -22.003 1.00 50.00 85 VAL A C 1
ATOM 653 O O . VAL A 1 85 ? 16.911 23.860 -22.573 1.00 50.00 85 VAL A O 1
ATOM 656 N N . VAL A 1 86 ? 19.041 23.251 -22.512 1.00 51.69 86 VAL A N 1
ATOM 657 C CA . VAL A 1 86 ? 19.383 24.048 -23.706 1.00 51.69 86 VAL A CA 1
ATOM 658 C C . VAL A 1 86 ? 19.048 23.272 -24.987 1.00 51.69 86 VAL A C 1
ATOM 660 O O . VAL A 1 86 ? 19.876 22.596 -25.594 1.00 51.69 86 VAL A O 1
ATOM 663 N N . GLY A 1 87 ? 17.776 23.348 -25.381 1.00 50.69 87 GLY A N 1
ATOM 664 C CA . GLY A 1 87 ? 17.242 22.765 -26.611 1.00 50.69 87 GLY A CA 1
ATOM 665 C C . GLY A 1 87 ? 17.851 23.361 -27.888 1.00 50.69 87 GLY A C 1
ATOM 666 O O . GLY A 1 87 ? 18.058 24.568 -28.008 1.00 50.69 87 GLY A O 1
ATOM 667 N N . SER A 1 88 ? 18.093 22.503 -28.883 1.00 59.66 88 SER A N 1
ATOM 668 C CA . SER A 1 88 ? 18.527 22.893 -30.229 1.00 59.66 88 SER A CA 1
ATOM 669 C C . SER A 1 88 ? 17.341 23.418 -31.047 1.00 59.66 88 SER A C 1
ATOM 671 O O . SER A 1 88 ? 16.735 22.695 -31.837 1.00 59.66 88 SER A O 1
ATOM 673 N N . PHE A 1 89 ? 16.989 24.688 -30.861 1.00 59.34 89 PHE A N 1
ATOM 674 C CA . PHE A 1 89 ? 16.069 25.383 -31.760 1.00 59.34 89 PHE A CA 1
ATOM 675 C C . PHE A 1 89 ? 16.865 25.969 -32.927 1.00 59.34 89 PHE A C 1
ATOM 677 O O . PHE A 1 89 ? 17.557 26.977 -32.788 1.00 59.34 89 PHE A O 1
ATOM 684 N N . ARG A 1 90 ? 16.788 25.330 -34.098 1.00 62.25 90 ARG A N 1
ATOM 685 C CA . ARG A 1 90 ? 17.287 25.930 -35.341 1.00 62.25 90 ARG A CA 1
ATOM 686 C C . ARG A 1 90 ? 16.284 26.989 -35.792 1.00 62.25 90 ARG A C 1
ATOM 688 O O . ARG A 1 90 ? 15.133 26.669 -36.076 1.00 62.25 90 ARG A O 1
ATOM 695 N N . LYS A 1 91 ? 16.728 28.247 -35.812 1.00 62.75 91 LYS A N 1
ATOM 696 C CA . LYS A 1 91 ? 15.973 29.404 -36.304 1.00 62.75 91 LYS A CA 1
ATOM 697 C C . LYS A 1 91 ? 15.544 29.142 -37.755 1.00 62.75 91 LYS A C 1
ATOM 699 O O . LYS A 1 91 ? 16.397 28.937 -38.614 1.00 62.75 91 LYS A O 1
ATOM 704 N N . LEU A 1 92 ? 14.236 29.095 -37.999 1.00 65.38 92 LEU A N 1
ATOM 705 C CA . LEU A 1 92 ? 13.650 28.996 -39.334 1.00 65.38 92 LEU A CA 1
ATOM 706 C C . LEU A 1 92 ? 13.573 30.423 -39.896 1.00 65.38 92 LEU A C 1
ATOM 708 O O . LEU A 1 92 ? 12.883 31.260 -39.317 1.00 65.38 92 LEU A O 1
ATOM 712 N N . GLU A 1 93 ? 14.309 30.724 -40.963 1.00 60.47 93 GLU A N 1
ATOM 713 C CA . GLU A 1 93 ? 14.147 31.981 -41.702 1.00 60.47 93 GLU A CA 1
ATOM 714 C C . GLU A 1 93 ? 13.193 31.718 -42.872 1.00 60.47 93 GLU A C 1
ATOM 716 O O . GLU A 1 93 ? 13.372 30.756 -43.619 1.00 60.47 93 GLU A O 1
ATOM 721 N N . VAL A 1 94 ? 12.130 32.519 -42.953 1.00 53.94 94 VAL A N 1
ATOM 722 C CA . VAL A 1 94 ? 11.159 32.517 -44.054 1.00 53.94 94 VAL A CA 1
ATOM 723 C C . VAL A 1 94 ? 11.435 33.775 -44.873 1.00 53.94 94 VAL A C 1
ATOM 725 O O . VAL A 1 94 ? 11.562 34.847 -44.280 1.00 53.94 94 VAL A O 1
ATOM 728 N N . ASP A 1 95 ? 11.582 33.591 -46.185 1.00 51.59 95 ASP A N 1
ATOM 729 C CA . ASP A 1 95 ? 11.869 34.615 -47.206 1.00 51.59 95 ASP A CA 1
ATOM 730 C C . ASP A 1 95 ? 10.737 35.655 -47.336 1.00 51.59 95 ASP A C 1
ATOM 732 O O . ASP A 1 95 ? 9.551 35.255 -47.216 1.00 51.59 95 ASP A O 1
#

Sequence (95 aa):
MLSDKLKKRIIVHKNVDILKTKIDPAILPKEYGGTVPIADMIAQFKQKLQQRRAAILALDDMQIEVTKDAANFAGNDIGDIDAGVVGSFRKLEVD

Radius of gyration: 24.75 Å; chains: 1; bounding box: 49×47×70 Å